Protein AF-A0A954N5T3-F1 (afdb_monomer)

Solvent-accessible surface area (backbone atoms only — not comparable to full-atom values): 9156 Å² total; per-residue (Å²): 141,85,79,94,83,76,86,72,74,76,72,74,76,77,76,84,88,79,94,68,93,75,95,74,77,91,71,82,72,79,77,72,81,68,81,80,66,80,82,76,72,72,77,51,96,82,58,91,61,97,65,86,61,84,48,70,65,45,24,51,52,47,29,53,51,26,49,74,73,64,37,56,74,47,22,42,44,36,48,52,46,48,62,69,65,65,71,52,49,68,55,39,32,50,50,39,65,74,68,37,68,64,53,42,56,55,43,46,70,37,73,87,38,51,67,62,25,47,52,54,38,50,56,36,49,53,26,38,52,56,47,73,70,32,69,65,55,49,54,53,54,65,72,76,109

Foldseek 3Di:
DDDDDPPPVVVPVPPDDPPDDDDDDDPPPPPPPPPDDPPQQDADPDQPDPDDDDDLLSLVVSLVVCVVVVVVVRNLSSLVNNVVVVDDLVVLQVVCVVVDLVSLVVLVPDPSSPPSSVVSNVSSVVSNVVLVPDPVSVVVVVVVD

Radius of gyration: 27.1 Å; Cα contacts (8 Å, |Δi|>4): 92; chains: 1; bounding box: 79×47×69 Å

Sequence (145 aa):
MRSVNFSLKFCLVLLLLCSGLSLVRLSAQEESEETGKPAEIPPPKNSPLVTEPKSADELMDAISFTLEISRLDATKIYLQQFLALKLDEQELSRLRRKHGPSLYLRLANIKQLQPESLQLLELSNEAFAKQVGDPEQIRMRVREL

Nearest PDB structures (foldseek):
  6vti-assembly1_A  TM=7.748E-01  e=1.212E+00  Rattus norvegicus

Secondary structure (DSSP, 8-state):
-----SSSSSSSSSSSS----------------------PPPPPTT---SS---SHHHHHHHHHHHHHTT-HHHHHHHHHHHHHT---HHHHHHHHHHH-HHHHHHHHT-GGGTTHHHHHHHHHHHHHHHHHT-HHHHHHHHHT-

Structure (mmCIF, N/CA/C/O backbone):
data_AF-A0A954N5T3-F1
#
_entry.id   AF-A0A954N5T3-F1
#
loop_
_atom_site.group_PDB
_atom_site.id
_atom_site.type_symbol
_atom_site.label_atom_id
_atom_site.label_alt_id
_atom_site.label_comp_id
_atom_site.label_asym_id
_atom_site.label_entity_id
_atom_site.label_seq_id
_atom_site.pdbx_PDB_ins_code
_atom_site.Cartn_x
_atom_site.Cartn_y
_atom_site.Cartn_z
_atom_site.occupancy
_atom_site.B_iso_or_equiv
_atom_site.auth_seq_id
_atom_site.auth_comp_id
_atom_site.auth_asym_id
_atom_site.auth_atom_id
_atom_site.pdbx_PDB_model_num
ATOM 1 N N . MET A 1 1 ? 63.469 29.373 7.207 1.00 45.16 1 MET A N 1
ATOM 2 C CA . MET A 1 1 ? 62.909 29.925 8.470 1.00 45.16 1 MET A CA 1
ATOM 3 C C . MET A 1 1 ? 61.455 30.288 8.171 1.00 45.16 1 MET A C 1
ATOM 5 O O . MET A 1 1 ? 61.267 31.056 7.250 1.00 45.16 1 MET A O 1
ATOM 9 N N . ARG A 1 2 ? 60.378 29.742 8.746 1.00 46.03 2 ARG A N 1
ATOM 10 C CA . ARG A 1 2 ? 60.101 29.123 10.049 1.00 46.03 2 ARG A CA 1
ATOM 11 C C . ARG A 1 2 ? 59.236 27.867 9.867 1.00 46.03 2 ARG A C 1
ATOM 13 O O . ARG A 1 2 ? 58.277 27.867 9.106 1.00 46.03 2 ARG A O 1
ATOM 20 N N . SER A 1 3 ? 59.623 26.833 10.601 1.00 46.47 3 SER A N 1
ATOM 21 C CA . SER A 1 3 ? 58.988 25.525 10.709 1.00 46.47 3 SER A CA 1
ATOM 22 C C . SER A 1 3 ? 57.822 25.565 11.708 1.00 46.47 3 SER A C 1
ATOM 24 O O . SER A 1 3 ? 57.939 26.177 12.773 1.00 46.47 3 SER A O 1
ATOM 26 N N . VAL A 1 4 ? 56.706 24.943 11.318 1.00 53.66 4 VAL A N 1
ATOM 27 C CA . VAL A 1 4 ? 55.931 23.954 12.089 1.00 53.66 4 VAL A CA 1
ATOM 28 C C . VAL A 1 4 ? 55.936 24.164 13.614 1.00 53.66 4 VAL A C 1
ATOM 30 O O . VAL A 1 4 ? 56.714 23.557 14.336 1.00 53.66 4 VAL A O 1
ATOM 33 N N . ASN A 1 5 ? 55.054 25.031 14.120 1.00 49.91 5 ASN A N 1
ATOM 34 C CA . ASN A 1 5 ? 54.853 25.255 15.563 1.00 49.91 5 ASN A CA 1
ATOM 35 C C . ASN A 1 5 ? 53.366 25.444 15.923 1.00 49.91 5 ASN A C 1
ATOM 37 O O . ASN A 1 5 ? 53.022 26.246 16.788 1.00 49.91 5 ASN A O 1
ATOM 41 N N . PHE A 1 6 ? 52.467 24.719 15.250 1.00 48.47 6 PHE A N 1
ATOM 42 C CA . PHE A 1 6 ? 51.034 24.738 15.584 1.00 48.47 6 PHE A CA 1
ATOM 43 C C . PHE A 1 6 ? 50.485 23.373 16.037 1.00 48.47 6 PHE A C 1
ATOM 4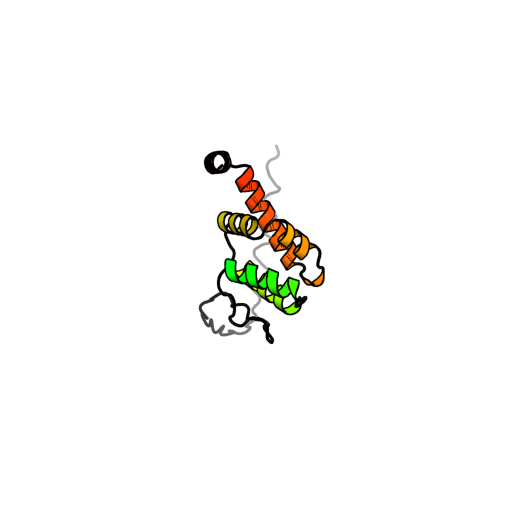5 O O . PHE A 1 6 ? 49.414 23.306 16.626 1.00 48.47 6 PHE A O 1
ATOM 52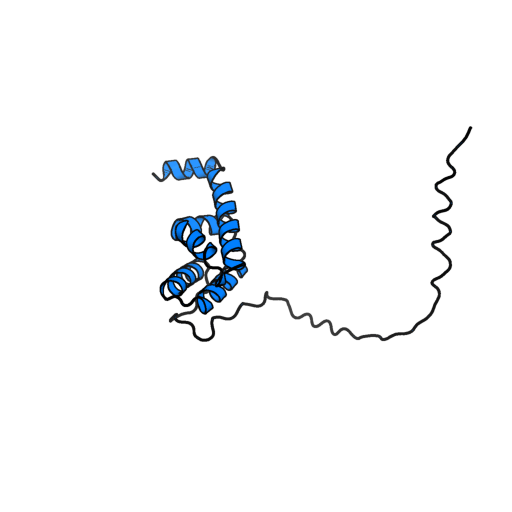 N N . SER A 1 7 ? 51.250 22.287 15.874 1.00 54.03 7 SER A N 1
ATOM 53 C CA . SER A 1 7 ? 50.765 20.916 16.109 1.00 54.03 7 SER A CA 1
ATOM 54 C C . SER A 1 7 ? 51.132 20.308 17.475 1.00 54.03 7 SER A C 1
ATOM 56 O O . SER A 1 7 ? 50.952 19.110 17.665 1.00 54.03 7 SER A O 1
ATOM 58 N N . LEU A 1 8 ? 51.653 21.097 18.428 1.00 47.28 8 LEU A N 1
ATOM 59 C CA . LEU A 1 8 ? 52.201 20.573 19.696 1.00 47.28 8 LEU A CA 1
ATOM 60 C C . LEU A 1 8 ? 51.488 21.075 20.967 1.00 47.28 8 LEU A C 1
ATOM 62 O O . LEU A 1 8 ? 51.762 20.588 22.057 1.00 47.28 8 LEU A O 1
ATOM 66 N N . LYS A 1 9 ? 50.539 22.014 20.851 1.00 48.78 9 LYS A N 1
ATOM 67 C CA . LYS A 1 9 ? 49.793 22.544 22.013 1.00 48.78 9 LYS A CA 1
ATOM 68 C C . LYS A 1 9 ? 48.451 21.858 22.272 1.00 48.78 9 LYS A C 1
ATOM 70 O O . LYS A 1 9 ? 47.905 22.015 23.355 1.00 48.78 9 LYS A O 1
ATOM 75 N N . PHE A 1 10 ? 47.952 21.057 21.332 1.00 41.84 10 PHE A N 1
ATOM 76 C CA . PHE A 1 10 ? 46.694 20.322 21.511 1.00 41.84 10 PHE A CA 1
ATOM 77 C C . PHE A 1 10 ? 46.865 18.966 22.213 1.00 41.84 10 PHE A C 1
ATOM 79 O O . PHE A 1 10 ? 45.892 18.397 22.691 1.00 41.84 10 PHE A O 1
ATOM 86 N N . CYS A 1 11 ? 48.102 18.473 22.338 1.00 43.22 11 CYS A N 1
ATOM 87 C CA . CYS A 1 11 ? 48.385 17.171 22.948 1.00 43.22 11 CYS A CA 1
ATOM 88 C C . CYS A 1 11 ? 48.542 17.227 24.485 1.00 43.22 11 CYS A C 1
ATOM 90 O O . CYS A 1 11 ? 48.517 16.195 25.143 1.00 43.22 11 CYS A O 1
ATOM 92 N N . LEU A 1 12 ? 48.668 18.417 25.089 1.00 43.22 12 LEU A N 1
ATOM 93 C CA . LEU A 1 12 ? 48.977 18.558 26.524 1.00 43.22 12 LEU A CA 1
ATOM 94 C C . LEU A 1 12 ? 47.750 18.821 27.423 1.00 43.22 12 LEU A C 1
ATOM 96 O O . LEU A 1 12 ? 47.872 18.839 28.642 1.00 43.22 12 LEU A O 1
ATOM 100 N N . VAL A 1 13 ? 46.557 18.990 26.846 1.00 44.59 13 VAL A N 1
ATOM 101 C CA . VAL A 1 13 ? 45.301 19.203 27.602 1.00 44.59 13 VAL A CA 1
ATOM 102 C C . VAL A 1 13 ? 44.541 17.882 27.838 1.00 44.59 13 VAL A C 1
ATOM 104 O O . VAL A 1 13 ? 43.573 17.842 28.589 1.00 44.59 13 VAL A O 1
ATOM 107 N N . LEU A 1 14 ? 45.018 16.768 27.271 1.00 46.34 14 LEU A N 1
ATOM 108 C CA . LEU A 1 14 ? 44.323 15.474 27.274 1.00 46.34 14 LEU A CA 1
ATOM 109 C C . LEU A 1 14 ? 44.704 14.526 28.434 1.00 46.34 14 LEU A C 1
ATOM 111 O O . LEU A 1 14 ? 44.281 13.377 28.424 1.00 46.34 14 LEU A O 1
ATOM 115 N N . LEU A 1 15 ? 45.511 14.944 29.419 1.00 50.16 15 LEU A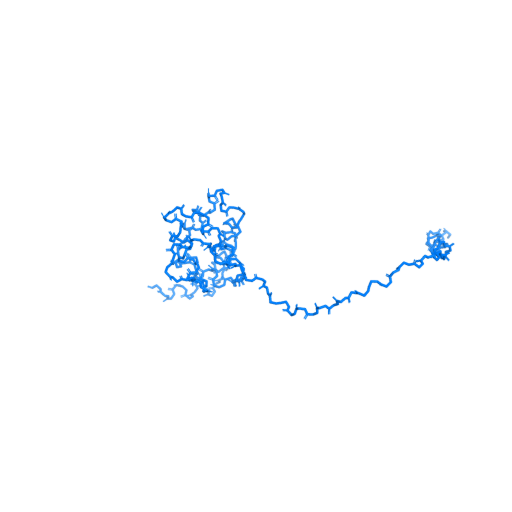 N 1
ATOM 116 C CA . LEU A 1 15 ? 46.160 13.970 30.320 1.00 50.16 15 LEU A CA 1
ATOM 117 C C . LEU A 1 15 ? 46.085 14.229 31.831 1.00 50.16 15 LEU A C 1
ATOM 119 O O . LEU A 1 15 ? 46.767 13.526 32.569 1.00 50.16 15 LEU A O 1
ATOM 123 N N . LEU A 1 16 ? 45.283 15.179 32.339 1.00 51.81 16 LEU A N 1
ATOM 124 C CA . LEU A 1 16 ? 45.420 15.530 33.766 1.00 51.81 16 LEU A CA 1
ATOM 125 C C . LEU A 1 16 ? 44.182 16.026 34.534 1.00 51.81 16 LEU A C 1
ATOM 127 O O . LEU A 1 16 ? 44.358 16.777 35.486 1.00 51.81 16 LEU A O 1
ATOM 131 N N . LEU A 1 17 ? 42.945 15.616 34.202 1.00 49.62 17 LEU A N 1
ATOM 132 C CA . LEU A 1 17 ? 41.768 16.101 34.963 1.00 49.62 17 LEU A CA 1
ATOM 133 C C . LEU A 1 17 ? 40.572 15.149 35.177 1.00 49.62 17 LEU A C 1
ATOM 135 O O . LEU A 1 17 ? 39.529 15.608 35.632 1.00 49.62 17 LEU A O 1
ATOM 139 N N . CYS A 1 18 ? 40.679 13.836 34.945 1.00 39.41 18 CYS A N 1
ATOM 140 C CA . CYS A 1 18 ? 39.558 12.914 35.232 1.00 39.41 18 CYS A CA 1
ATOM 141 C C . CYS A 1 18 ? 39.940 11.671 36.050 1.00 39.41 18 CYS A C 1
ATOM 143 O O . CYS A 1 18 ? 39.309 10.625 35.941 1.00 39.41 18 CYS A O 1
ATOM 145 N N . SER A 1 19 ? 40.937 11.788 36.927 1.00 50.97 19 SER A N 1
ATOM 146 C CA . SER A 1 19 ? 41.060 10.930 38.109 1.00 50.97 19 SER A CA 1
ATOM 147 C C . SER A 1 19 ? 40.113 11.457 39.194 1.00 50.97 19 SER A C 1
ATOM 149 O O . SER A 1 19 ? 40.497 12.238 40.059 1.00 50.97 19 SER A O 1
ATOM 151 N N . GLY A 1 20 ? 38.846 11.049 39.119 1.00 45.06 20 GLY A N 1
ATOM 152 C CA . GLY A 1 20 ? 37.811 11.378 40.097 1.00 45.06 20 GLY A CA 1
ATOM 153 C C . GLY A 1 20 ? 36.857 10.205 40.285 1.00 45.06 20 GLY A C 1
ATOM 154 O O . GLY A 1 20 ? 35.918 10.033 39.518 1.00 45.06 20 GLY A O 1
ATOM 155 N N . LEU A 1 21 ? 37.139 9.388 41.299 1.00 52.34 21 LEU A N 1
ATOM 156 C CA . LEU A 1 21 ? 36.307 8.302 41.818 1.00 52.34 21 LEU A CA 1
ATOM 157 C C . LEU A 1 21 ? 34.822 8.695 41.920 1.00 52.34 21 LEU A C 1
ATOM 159 O O . LEU A 1 21 ? 34.472 9.635 42.632 1.00 52.34 21 LEU A O 1
ATOM 163 N N . SER A 1 22 ? 33.940 7.882 41.339 1.00 42.50 22 SER A N 1
ATOM 164 C CA . SER A 1 22 ? 32.614 7.621 41.906 1.00 42.50 22 SER A CA 1
ATOM 165 C C . SER A 1 22 ? 32.143 6.222 41.522 1.00 42.50 22 SER A C 1
ATOM 167 O O . SER A 1 22 ? 31.772 5.936 40.389 1.00 42.50 22 SER A O 1
ATOM 169 N N . LEU A 1 23 ? 32.196 5.355 42.529 1.00 49.34 23 LEU A N 1
ATOM 170 C CA . LEU A 1 23 ? 31.455 4.109 42.673 1.00 49.34 23 LEU A CA 1
ATOM 171 C C . LEU A 1 23 ? 29.965 4.360 42.402 1.00 49.34 23 LEU A C 1
ATOM 173 O O . LEU A 1 23 ? 29.287 4.931 43.253 1.00 49.34 23 LEU A O 1
ATOM 177 N N . VAL A 1 24 ? 29.433 3.899 41.269 1.00 43.19 24 VAL A N 1
ATOM 178 C CA . VAL A 1 24 ? 27.982 3.752 41.088 1.00 43.19 24 VAL A CA 1
ATOM 179 C C . VAL A 1 24 ? 27.684 2.465 40.321 1.00 43.19 24 VAL A C 1
ATOM 181 O O . VAL A 1 24 ? 27.924 2.356 39.128 1.00 43.19 24 VAL A O 1
ATOM 184 N N . ARG A 1 25 ? 27.153 1.508 41.091 1.00 42.69 25 ARG A N 1
ATOM 185 C CA . ARG A 1 25 ? 26.221 0.428 40.731 1.00 42.69 25 ARG A CA 1
ATOM 186 C C . ARG A 1 25 ? 26.566 -0.406 39.491 1.00 42.69 25 ARG A C 1
ATOM 188 O O . ARG A 1 25 ? 26.214 -0.086 38.363 1.00 42.69 25 ARG A O 1
ATOM 195 N N . LEU A 1 26 ? 27.094 -1.589 39.800 1.00 43.50 26 LEU A N 1
ATOM 196 C CA . LEU A 1 26 ? 26.811 -2.843 39.110 1.00 43.50 26 LEU A CA 1
ATOM 197 C C . LEU A 1 26 ? 25.285 -3.003 38.961 1.00 43.50 26 LEU A C 1
ATOM 199 O O . LEU A 1 26 ? 24.613 -3.544 39.838 1.00 43.50 26 LEU A O 1
ATOM 203 N N . SER A 1 27 ? 24.726 -2.473 37.878 1.00 43.84 27 SER A N 1
ATOM 204 C CA . SER A 1 27 ? 23.467 -2.966 37.339 1.00 43.84 27 SER A CA 1
ATOM 205 C C . SER A 1 27 ? 23.823 -4.274 36.656 1.00 43.84 27 SER A C 1
ATOM 207 O O . SER A 1 27 ? 24.426 -4.272 35.585 1.00 43.84 27 SER A O 1
ATOM 209 N N . ALA A 1 28 ? 23.521 -5.384 37.324 1.00 41.50 28 ALA A N 1
ATOM 210 C CA . ALA A 1 28 ? 23.351 -6.660 36.663 1.00 41.50 28 ALA A CA 1
ATOM 211 C C . ALA A 1 28 ? 22.303 -6.444 35.566 1.00 41.50 28 ALA A C 1
ATOM 213 O O . ALA A 1 28 ? 21.104 -6.391 35.831 1.00 41.50 28 ALA A O 1
ATOM 214 N N . GLN A 1 29 ? 22.779 -6.194 34.351 1.00 39.50 29 GLN A N 1
ATOM 215 C CA . GLN A 1 29 ? 21.974 -6.329 33.162 1.00 39.50 29 GLN A CA 1
ATOM 216 C C . GLN A 1 29 ? 21.831 -7.834 32.998 1.00 39.50 29 GLN A C 1
ATOM 218 O O . GLN A 1 29 ? 22.761 -8.511 32.566 1.00 39.50 29 GLN A O 1
ATOM 223 N N . GLU A 1 30 ? 20.701 -8.362 33.465 1.00 44.78 30 GLU A N 1
ATOM 224 C CA . GLU A 1 30 ? 20.171 -9.603 32.923 1.00 44.78 30 GLU A CA 1
ATOM 225 C C . GLU A 1 30 ? 19.998 -9.358 31.426 1.00 44.78 30 GLU A C 1
ATOM 227 O O . GLU A 1 30 ? 18.994 -8.832 30.951 1.00 44.78 30 GLU A O 1
ATOM 232 N N . GLU A 1 31 ? 21.054 -9.673 30.688 1.00 40.91 31 GLU A N 1
ATOM 233 C CA . GLU A 1 31 ? 21.011 -9.971 29.273 1.00 40.91 31 GLU A CA 1
ATOM 234 C C . GLU A 1 31 ? 20.188 -11.258 29.150 1.00 40.91 31 GLU A C 1
ATOM 236 O O . GLU A 1 31 ? 20.704 -12.367 29.060 1.00 40.91 31 GLU A O 1
ATOM 241 N N . SER A 1 32 ? 18.863 -11.108 29.250 1.00 39.81 32 SER A N 1
ATOM 242 C CA . SER A 1 32 ? 17.959 -12.039 28.596 1.00 39.81 32 SER A CA 1
ATOM 243 C C . SER A 1 32 ? 18.218 -11.879 27.108 1.00 39.81 32 SER A C 1
ATOM 245 O O . SER A 1 32 ? 17.707 -10.960 26.467 1.00 39.81 32 SER A O 1
ATOM 247 N N . GLU A 1 33 ? 19.047 -12.772 26.576 1.00 45.78 33 GLU A N 1
ATOM 248 C CA . GLU A 1 33 ? 19.018 -13.174 25.178 1.00 45.78 33 GLU A CA 1
ATOM 249 C C . GLU A 1 33 ? 17.621 -13.737 24.870 1.00 45.78 33 GLU A C 1
ATOM 251 O O . GLU A 1 33 ? 17.402 -14.943 24.769 1.00 45.78 33 GLU A O 1
ATOM 256 N N . GLU A 1 34 ? 16.633 -12.856 24.738 1.00 44.38 34 GLU A N 1
ATOM 257 C CA . GLU A 1 34 ? 15.386 -13.197 24.079 1.00 44.38 34 GLU A CA 1
ATOM 258 C C . GLU A 1 34 ? 15.683 -13.112 22.582 1.00 44.38 34 GLU A C 1
ATOM 260 O O . GLU A 1 34 ? 15.706 -12.039 21.981 1.00 44.38 34 GLU A O 1
ATOM 265 N N . THR A 1 35 ? 16.042 -14.260 22.005 1.00 40.75 35 THR A N 1
ATOM 266 C CA . THR A 1 35 ? 16.248 -14.468 20.569 1.00 40.75 35 THR A CA 1
ATOM 267 C C . THR A 1 35 ? 15.187 -13.715 19.768 1.00 40.75 35 THR A C 1
ATOM 269 O O . THR A 1 35 ? 14.031 -14.136 19.682 1.00 40.75 35 THR A O 1
ATOM 272 N N . GLY A 1 36 ? 15.596 -12.574 19.212 1.00 47.59 36 GLY A N 1
ATOM 273 C CA . GLY A 1 36 ? 14.737 -11.607 18.548 1.00 47.59 36 GLY A CA 1
ATOM 274 C C . GLY A 1 36 ? 14.163 -12.153 17.249 1.00 47.59 36 GLY A C 1
ATOM 275 O O . GLY A 1 36 ? 14.729 -11.961 16.174 1.00 47.59 36 GLY A O 1
ATOM 276 N N . LYS A 1 37 ? 12.995 -12.792 17.334 1.00 43.22 37 LYS A N 1
ATOM 277 C CA . LYS A 1 37 ? 12.070 -12.857 16.203 1.00 43.22 37 LYS A CA 1
ATOM 278 C C . LYS A 1 37 ? 11.428 -11.467 16.082 1.00 43.22 37 LYS A C 1
ATOM 280 O O . LYS A 1 37 ? 10.948 -10.960 17.097 1.00 43.22 37 LYS A O 1
ATOM 285 N N . PRO A 1 38 ? 11.410 -10.823 14.898 1.00 53.56 38 PRO A N 1
ATOM 286 C CA . PRO A 1 38 ? 10.654 -9.590 14.711 1.00 53.56 38 PRO A CA 1
ATOM 287 C C . PRO A 1 38 ? 9.229 -9.778 15.236 1.00 53.56 38 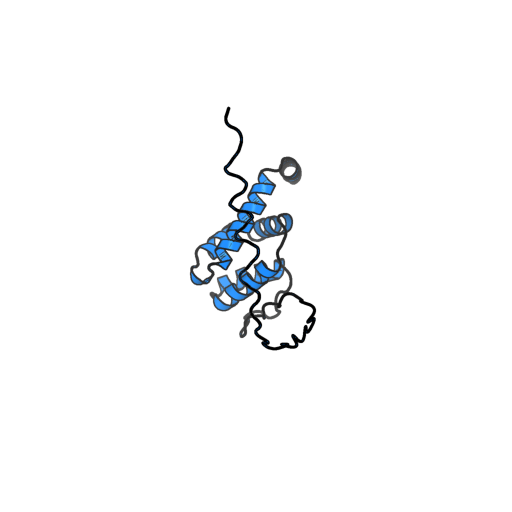PRO A C 1
ATOM 289 O O . PRO A 1 38 ? 8.584 -10.774 14.898 1.00 53.56 38 PRO A O 1
ATOM 292 N N . ALA A 1 39 ? 8.775 -8.864 16.095 1.00 60.44 39 ALA A N 1
ATOM 293 C CA . ALA A 1 39 ? 7.437 -8.925 16.663 1.00 60.44 39 ALA A CA 1
ATOM 294 C C . ALA A 1 39 ? 6.410 -8.947 15.522 1.00 60.44 39 ALA A C 1
ATOM 296 O O . ALA A 1 39 ? 6.320 -8.013 14.724 1.00 60.44 39 ALA A O 1
ATOM 297 N N . GLU A 1 40 ? 5.679 -10.053 15.423 1.00 82.06 40 GLU A N 1
ATOM 298 C CA . GLU A 1 40 ? 4.633 -10.257 14.430 1.00 82.06 40 GLU A CA 1
ATOM 299 C C . GLU A 1 40 ? 3.462 -9.325 14.760 1.00 82.06 40 GLU A C 1
ATOM 301 O O . GLU A 1 40 ? 2.962 -9.315 15.887 1.00 82.06 40 GLU A O 1
ATOM 306 N N . ILE A 1 41 ? 3.057 -8.494 13.798 1.00 90.00 41 ILE A N 1
ATOM 307 C CA . ILE A 1 41 ? 1.965 -7.537 13.997 1.00 90.00 41 ILE A CA 1
ATOM 308 C C . ILE A 1 41 ? 0.662 -8.337 14.107 1.00 90.00 41 ILE A C 1
ATOM 310 O O . ILE A 1 41 ? 0.317 -9.044 13.157 1.00 90.00 41 ILE A O 1
ATOM 314 N N . PRO A 1 42 ? -0.080 -8.249 15.225 1.00 90.69 42 PRO A N 1
ATOM 315 C CA . PRO A 1 42 ? -1.265 -9.068 15.425 1.00 90.69 42 PRO A CA 1
ATOM 316 C C . PRO A 1 42 ? -2.373 -8.706 14.423 1.00 90.69 42 PRO A C 1
ATOM 318 O O . PRO A 1 42 ? -2.444 -7.558 13.975 1.00 90.69 42 PRO A O 1
ATOM 321 N N . PRO A 1 43 ? -3.258 -9.659 14.082 1.00 91.00 43 PRO A N 1
ATOM 322 C CA . PRO A 1 43 ? -4.398 -9.395 13.212 1.00 91.00 43 PRO A CA 1
ATOM 323 C C . PRO A 1 43 ? -5.376 -8.386 13.843 1.00 91.00 43 PRO A C 1
ATOM 325 O O . PRO A 1 43 ? -5.376 -8.180 15.064 1.00 91.00 43 PRO A O 1
ATOM 328 N N . PRO A 1 44 ? -6.247 -7.753 13.036 1.00 92.25 44 PRO A N 1
ATOM 329 C CA . PRO A 1 44 ? -7.250 -6.827 13.546 1.00 92.25 44 PRO A CA 1
ATOM 330 C C . PRO A 1 44 ? -8.217 -7.519 14.519 1.00 92.25 44 PRO A C 1
ATOM 332 O O . PRO A 1 44 ? -8.782 -8.569 14.223 1.00 92.25 44 PRO A O 1
ATOM 335 N N . LYS A 1 45 ? -8.472 -6.880 15.671 1.00 86.94 45 LYS A N 1
ATOM 336 C CA . LYS A 1 45 ? -9.290 -7.422 16.779 1.00 86.94 45 LYS A CA 1
ATOM 337 C C . LYS A 1 45 ? -10.692 -7.895 16.360 1.00 86.94 45 LYS A C 1
ATOM 339 O O . LYS A 1 45 ? -11.212 -8.831 16.951 1.00 86.94 45 LYS A O 1
ATOM 344 N N . ASN A 1 46 ? -11.287 -7.247 15.357 1.00 88.69 46 ASN A N 1
ATOM 345 C CA . ASN A 1 46 ? -12.568 -7.616 14.748 1.00 88.69 46 ASN A CA 1
ATOM 346 C C . ASN A 1 46 ? -12.387 -7.738 13.231 1.00 88.69 46 ASN A C 1
ATOM 348 O O . ASN A 1 46 ? -12.890 -6.904 12.459 1.00 88.69 46 ASN A O 1
ATOM 352 N N . SER A 1 47 ? -11.587 -8.724 12.833 1.00 90.38 47 SER A N 1
ATOM 353 C CA . SER A 1 47 ? -11.329 -9.035 11.434 1.00 90.38 47 SER A CA 1
ATOM 354 C C . SER A 1 47 ? -12.627 -9.375 10.694 1.00 90.38 47 SER A C 1
ATOM 356 O O . SER A 1 47 ? -13.434 -10.157 11.200 1.00 90.38 47 SER A O 1
ATOM 358 N N . PRO A 1 48 ? -12.864 -8.788 9.509 1.00 90.31 48 PRO A N 1
ATOM 359 C CA . PRO A 1 48 ? -13.973 -9.174 8.647 1.00 90.31 48 PRO A CA 1
ATOM 360 C C . PRO A 1 48 ? -13.666 -10.433 7.815 1.00 90.31 48 PRO A C 1
ATOM 362 O O . PRO A 1 48 ? -14.516 -10.852 7.031 1.00 90.31 48 PRO A O 1
ATOM 365 N N . LEU A 1 49 ? -12.461 -11.003 7.925 1.00 93.75 49 LEU A N 1
ATOM 366 C CA . LEU A 1 49 ? -12.030 -12.161 7.147 1.00 93.75 49 LEU A CA 1
ATOM 367 C C . LEU A 1 49 ? -12.357 -13.470 7.868 1.00 93.75 49 LEU A C 1
ATOM 369 O O . LEU A 1 49 ? -12.290 -13.568 9.089 1.00 93.75 49 LEU A O 1
ATOM 373 N N . VAL A 1 50 ? -12.675 -14.506 7.088 1.00 92.31 50 VAL A N 1
ATOM 374 C CA . VAL A 1 50 ? -12.898 -15.869 7.607 1.00 92.31 50 VAL A CA 1
ATOM 375 C C . VAL A 1 50 ? -11.578 -16.527 8.016 1.00 92.31 50 VAL A C 1
ATOM 377 O O . VAL A 1 50 ? -11.534 -17.357 8.921 1.00 92.31 50 VAL A O 1
ATOM 380 N N . THR A 1 51 ? -10.489 -16.186 7.332 1.00 93.25 51 THR A N 1
ATOM 381 C CA . THR A 1 51 ? -9.146 -16.701 7.597 1.00 93.25 51 THR A CA 1
ATOM 382 C C . THR A 1 51 ? -8.158 -15.556 7.495 1.00 93.25 51 THR A C 1
ATOM 384 O O . THR A 1 51 ? -8.217 -14.771 6.550 1.00 93.25 51 THR A O 1
ATOM 387 N N . GLU A 1 52 ? -7.265 -15.463 8.478 1.00 94.81 52 GLU A N 1
ATOM 388 C CA . GLU A 1 52 ? -6.262 -14.406 8.500 1.00 94.81 52 GLU A CA 1
ATOM 389 C C . GLU A 1 52 ? -5.183 -14.642 7.435 1.00 94.81 52 GLU A C 1
ATOM 391 O O . GLU A 1 52 ? -4.664 -15.762 7.333 1.00 94.81 52 GLU A O 1
ATOM 396 N N . PRO A 1 53 ? -4.828 -13.598 6.668 1.00 95.81 53 PRO A N 1
ATOM 397 C CA . PRO A 1 53 ? -3.814 -13.671 5.632 1.00 95.81 53 PRO A CA 1
ATOM 398 C C . PRO A 1 53 ? -2.421 -13.818 6.249 1.00 95.81 53 PRO A C 1
ATOM 400 O O . PRO A 1 53 ? -2.115 -13.216 7.279 1.00 95.81 53 PRO A O 1
ATOM 403 N N . LYS A 1 54 ? -1.557 -14.609 5.610 1.00 92.38 54 LYS A N 1
ATOM 404 C CA . LYS A 1 54 ? -0.173 -14.837 6.066 1.00 92.38 54 LYS A CA 1
ATOM 405 C C . LYS A 1 54 ? 0.858 -14.577 4.980 1.00 92.38 54 LYS A C 1
ATOM 407 O O . LYS A 1 54 ? 2.008 -14.273 5.285 1.00 92.38 54 LYS A O 1
ATOM 412 N N . SER A 1 55 ? 0.462 -14.718 3.719 1.00 96.06 55 SER A N 1
ATOM 413 C CA . SER A 1 55 ? 1.325 -14.441 2.573 1.00 96.06 55 SER A CA 1
ATOM 414 C C . SER A 1 55 ? 1.148 -13.017 2.049 1.00 96.06 55 SER A C 1
ATOM 416 O O . SER A 1 55 ? 0.139 -12.358 2.296 1.00 96.06 55 SER A O 1
ATOM 418 N N . ALA A 1 56 ? 2.123 -12.550 1.268 1.00 97.06 56 ALA A N 1
ATOM 419 C CA . ALA A 1 56 ? 2.057 -11.250 0.611 1.00 97.06 56 ALA A CA 1
ATOM 420 C C . ALA A 1 56 ? 0.831 -11.106 -0.311 1.00 97.06 56 ALA A C 1
ATOM 422 O O . ALA A 1 56 ? 0.199 -10.051 -0.328 1.00 97.06 56 ALA A O 1
ATOM 423 N N . ASP A 1 57 ? 0.480 -12.161 -1.058 1.00 97.00 57 ASP A N 1
ATOM 424 C CA . ASP A 1 57 ? -0.707 -12.174 -1.918 1.00 97.00 57 ASP A CA 1
ATOM 425 C C . ASP A 1 57 ? -1.993 -12.050 -1.097 1.00 97.00 57 ASP A C 1
ATOM 427 O O . ASP A 1 57 ? -2.800 -11.165 -1.369 1.00 97.00 57 ASP A O 1
ATOM 431 N N . GLU A 1 58 ? -2.150 -12.881 -0.064 1.00 97.69 58 GLU A N 1
ATOM 432 C CA . GLU A 1 58 ? -3.338 -12.854 0.797 1.00 97.69 58 GLU A CA 1
ATOM 433 C C . GLU A 1 58 ? -3.475 -11.517 1.534 1.00 97.69 58 GLU A C 1
ATOM 435 O O . GLU A 1 58 ? -4.585 -11.022 1.711 1.00 97.69 58 GLU A O 1
ATOM 440 N N . LEU A 1 59 ? -2.361 -10.905 1.946 1.00 98.25 59 LEU A N 1
ATOM 441 C CA . LEU A 1 59 ? -2.369 -9.591 2.586 1.00 98.25 59 LEU A CA 1
ATOM 442 C C . LEU A 1 59 ? -2.814 -8.494 1.617 1.00 98.25 59 LEU A C 1
ATOM 444 O O . LEU A 1 59 ? -3.613 -7.641 1.995 1.00 98.25 59 LEU A O 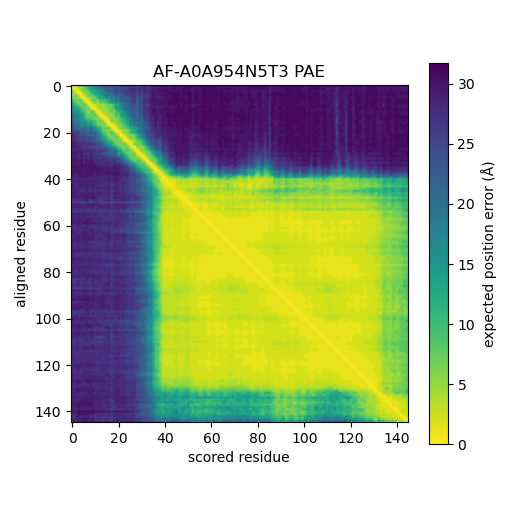1
ATOM 448 N N . MET A 1 60 ? -2.357 -8.516 0.364 1.00 98.19 60 MET A N 1
ATOM 449 C CA . MET A 1 60 ? -2.826 -7.561 -0.646 1.00 98.19 60 MET A CA 1
ATOM 450 C C . MET A 1 60 ? -4.302 -7.770 -1.000 1.00 98.19 60 MET A C 1
ATOM 452 O O . MET A 1 60 ? -5.034 -6.789 -1.159 1.00 98.19 60 MET A O 1
ATOM 456 N N . ASP A 1 61 ? -4.756 -9.025 -1.071 1.00 97.94 61 ASP A N 1
ATOM 457 C CA . ASP A 1 61 ? -6.171 -9.366 -1.250 1.00 97.94 61 ASP A CA 1
ATOM 458 C C . ASP A 1 61 ? -7.008 -8.843 -0.061 1.00 97.94 61 ASP A C 1
ATOM 460 O O . ASP A 1 61 ? -8.028 -8.177 -0.256 1.00 97.94 61 ASP A O 1
ATOM 464 N N . ALA A 1 62 ? -6.530 -9.032 1.173 1.00 98.12 62 ALA A N 1
ATOM 465 C CA . ALA A 1 62 ? -7.150 -8.514 2.392 1.00 98.12 62 ALA A CA 1
ATOM 466 C C . ALA A 1 62 ? -7.195 -6.977 2.438 1.00 98.12 62 ALA A C 1
ATOM 468 O O . ALA A 1 62 ? -8.218 -6.398 2.812 1.00 98.12 62 ALA A O 1
ATOM 469 N N . ILE A 1 63 ? -6.117 -6.295 2.038 1.00 98.31 63 ILE A N 1
ATOM 470 C CA . ILE A 1 63 ? -6.058 -4.829 1.936 1.00 98.31 63 ILE A CA 1
ATOM 471 C C . ILE A 1 63 ? -7.112 -4.329 0.946 1.00 98.31 63 ILE A C 1
ATOM 473 O O . ILE A 1 63 ? -7.865 -3.414 1.278 1.00 98.31 63 ILE A O 1
ATOM 477 N N . SER A 1 64 ? -7.203 -4.939 -0.242 1.00 98.06 64 SER A N 1
ATOM 478 C CA . SER A 1 64 ? -8.212 -4.567 -1.243 1.00 98.06 64 SER A CA 1
ATOM 479 C C . SER A 1 64 ? -9.626 -4.780 -0.706 1.00 98.06 64 SER A C 1
ATOM 481 O O . SER A 1 64 ? -10.440 -3.861 -0.743 1.00 98.06 64 SER A O 1
ATOM 483 N N . PHE A 1 65 ? -9.903 -5.953 -0.133 1.00 98.12 65 PHE A N 1
ATOM 484 C CA . PHE A 1 65 ? -11.223 -6.285 0.396 1.00 98.12 65 PHE A CA 1
ATOM 485 C C . PHE A 1 65 ? -11.649 -5.357 1.537 1.00 98.12 65 PHE A C 1
ATOM 487 O O . PHE A 1 65 ? -12.744 -4.797 1.524 1.00 98.12 65 PHE A O 1
ATOM 494 N N . THR A 1 66 ? -10.780 -5.156 2.530 1.00 97.88 66 THR A N 1
ATOM 495 C CA . THR A 1 66 ? -11.088 -4.291 3.680 1.00 97.88 66 THR A CA 1
ATOM 496 C C . THR A 1 66 ? -11.274 -2.835 3.271 1.00 97.88 66 THR A C 1
ATOM 498 O O . THR A 1 66 ? -12.129 -2.153 3.840 1.00 97.88 66 THR A O 1
ATOM 501 N N . LEU A 1 67 ? -10.541 -2.377 2.253 1.00 97.88 67 LEU A N 1
ATOM 502 C CA . LEU A 1 67 ? -10.744 -1.065 1.656 1.00 97.88 67 LEU A CA 1
ATOM 503 C C . LEU A 1 67 ? -12.127 -0.958 0.996 1.00 97.88 67 LEU A C 1
ATOM 505 O O . LEU A 1 67 ? -12.823 0.034 1.206 1.00 97.88 67 LEU A O 1
ATOM 509 N N . GLU A 1 68 ? -12.544 -1.971 0.234 1.00 97.56 68 GLU A N 1
ATOM 510 C CA . GLU A 1 68 ? -13.843 -2.001 -0.453 1.00 97.56 68 GLU A CA 1
ATOM 511 C C . GLU A 1 68 ? -15.023 -1.926 0.521 1.00 97.56 68 GLU A C 1
ATOM 513 O O . GLU A 1 68 ? -15.974 -1.181 0.284 1.00 97.56 68 GLU A O 1
ATOM 518 N N . ILE A 1 69 ? -14.936 -2.611 1.664 1.00 97.69 69 ILE A N 1
ATOM 519 C CA . ILE A 1 69 ? -15.958 -2.542 2.723 1.00 97.69 69 ILE A CA 1
ATOM 520 C C . ILE A 1 69 ? -15.738 -1.382 3.710 1.00 97.69 69 ILE A C 1
ATOM 522 O O . ILE A 1 69 ? -16.376 -1.330 4.761 1.00 97.69 69 ILE A O 1
ATOM 526 N N . SER A 1 70 ? -14.831 -0.448 3.398 1.00 96.94 70 SER A N 1
ATOM 527 C CA . SER A 1 70 ? -14.516 0.739 4.211 1.00 96.94 70 SER A CA 1
ATOM 528 C C . SER A 1 70 ? -14.049 0.444 5.647 1.00 96.94 70 SER A C 1
ATOM 530 O O . SER A 1 70 ? -14.159 1.291 6.536 1.00 96.94 70 SER A O 1
ATOM 532 N N . ARG A 1 71 ? -13.471 -0.736 5.891 1.00 97.44 71 ARG A N 1
ATOM 533 C CA . ARG A 1 71 ? -12.850 -1.127 7.168 1.00 97.44 71 ARG A CA 1
ATOM 534 C C . ARG A 1 71 ? -11.396 -0.664 7.231 1.00 97.44 71 ARG A C 1
ATOM 536 O O . ARG A 1 71 ? -10.470 -1.470 7.284 1.00 97.44 71 ARG A O 1
ATOM 543 N N . LEU A 1 72 ? -11.209 0.657 7.236 1.00 97.25 72 LEU A N 1
ATOM 544 C CA . LEU A 1 72 ? -9.886 1.296 7.193 1.00 97.25 72 LEU A CA 1
ATOM 545 C C . LEU A 1 72 ? -8.994 0.941 8.393 1.00 97.25 72 LEU A C 1
ATOM 547 O O . LEU A 1 72 ? -7.771 0.956 8.273 1.00 97.25 72 LEU A O 1
ATOM 551 N N . ASP A 1 73 ? -9.597 0.601 9.534 1.00 96.31 73 ASP A N 1
ATOM 552 C CA . ASP A 1 73 ? -8.904 0.085 10.714 1.00 96.31 73 ASP A CA 1
ATOM 553 C C . ASP A 1 73 ? -8.193 -1.242 10.414 1.00 96.31 73 ASP A C 1
ATOM 555 O O . ASP A 1 73 ? -7.003 -1.389 10.692 1.00 96.31 73 ASP A O 1
ATOM 559 N N . ALA A 1 74 ? -8.901 -2.181 9.781 1.00 97.19 74 ALA A N 1
ATOM 560 C CA . ALA A 1 74 ? -8.344 -3.461 9.363 1.00 97.19 74 ALA A CA 1
ATOM 561 C C . ALA A 1 74 ? -7.367 -3.290 8.192 1.00 97.19 74 ALA A C 1
ATOM 563 O O . ALA A 1 74 ? -6.279 -3.861 8.221 1.00 97.19 74 ALA A O 1
ATOM 564 N N . THR A 1 75 ? -7.702 -2.444 7.207 1.00 98.31 75 THR A N 1
ATOM 565 C CA . THR A 1 75 ? -6.812 -2.133 6.077 1.00 98.31 75 THR A CA 1
ATOM 566 C C . THR A 1 75 ? -5.454 -1.638 6.558 1.00 98.31 75 THR A C 1
ATOM 568 O O . THR A 1 75 ? -4.429 -2.084 6.050 1.00 98.31 75 THR A O 1
ATOM 571 N N . LYS A 1 76 ? -5.426 -0.748 7.559 1.00 97.94 76 LYS A N 1
ATOM 572 C CA . LYS A 1 76 ? -4.174 -0.230 8.115 1.00 97.94 76 LYS A CA 1
ATOM 573 C C . LYS A 1 76 ? -3.323 -1.332 8.748 1.00 97.94 76 LYS A C 1
ATOM 575 O O . LYS A 1 76 ? -2.122 -1.372 8.506 1.00 97.94 76 LYS A O 1
ATOM 580 N N . ILE A 1 77 ? -3.934 -2.238 9.511 1.00 97.56 77 ILE A N 1
ATOM 581 C CA . ILE A 1 77 ? -3.215 -3.342 10.164 1.00 97.56 77 ILE A CA 1
ATOM 582 C C . ILE A 1 77 ? -2.644 -4.311 9.122 1.00 97.56 77 ILE A C 1
ATOM 584 O O . ILE A 1 77 ? -1.461 -4.643 9.185 1.00 97.56 77 ILE A O 1
ATOM 588 N N . TYR A 1 78 ? -3.431 -4.701 8.116 1.00 98.06 78 TYR A N 1
ATOM 589 C CA . TYR A 1 78 ? -2.936 -5.570 7.044 1.00 98.06 78 TYR A CA 1
ATOM 590 C C . TYR A 1 78 ? -1.843 -4.906 6.204 1.00 98.06 78 TYR A C 1
ATOM 592 O O . TYR A 1 78 ? -0.891 -5.563 5.794 1.00 98.06 78 TYR A O 1
ATOM 600 N N . LEU A 1 79 ? -1.920 -3.592 5.999 1.00 98.06 79 LEU A N 1
ATOM 601 C CA . LEU A 1 79 ? -0.870 -2.832 5.327 1.00 98.06 79 LEU A CA 1
ATOM 602 C C . LEU A 1 79 ? 0.440 -2.822 6.126 1.00 98.06 79 LEU A C 1
ATOM 604 O O . LEU A 1 79 ? 1.514 -2.996 5.553 1.00 98.06 79 LEU A O 1
ATOM 608 N N . GLN A 1 80 ? 0.362 -2.671 7.447 1.00 97.81 80 GLN A N 1
ATOM 609 C CA . GLN A 1 80 ? 1.529 -2.761 8.323 1.00 97.81 80 GLN A CA 1
ATOM 610 C C . GLN A 1 80 ? 2.139 -4.171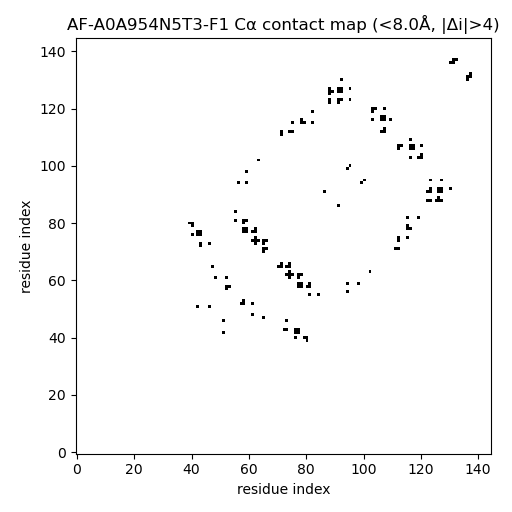 8.305 1.00 97.81 80 GLN A C 1
ATOM 612 O O . GLN A 1 80 ? 3.355 -4.305 8.180 1.00 97.81 80 GLN A O 1
ATOM 617 N N . GLN A 1 81 ? 1.307 -5.216 8.365 1.00 97.12 81 GLN A N 1
ATOM 618 C CA . GLN A 1 81 ? 1.749 -6.609 8.224 1.00 97.12 81 GLN A CA 1
ATOM 619 C C . GLN A 1 81 ? 2.434 -6.855 6.875 1.00 97.12 81 GLN A C 1
ATOM 621 O O . GLN A 1 81 ? 3.501 -7.460 6.833 1.00 97.12 81 GLN A O 1
ATOM 626 N N . PHE A 1 82 ? 1.869 -6.331 5.785 1.00 97.81 82 PHE A N 1
ATOM 627 C CA . PHE A 1 82 ? 2.458 -6.432 4.453 1.00 97.81 82 PHE A CA 1
ATOM 628 C C . PHE A 1 82 ? 3.848 -5.790 4.390 1.00 97.81 82 PHE A C 1
ATOM 630 O O . PHE A 1 82 ? 4.799 -6.409 3.918 1.00 97.81 82 PHE A O 1
ATOM 637 N N . LEU A 1 83 ? 3.995 -4.567 4.907 1.00 97.31 83 LEU A N 1
ATOM 638 C CA . LEU A 1 83 ? 5.285 -3.869 4.929 1.00 97.31 83 LEU A CA 1
ATOM 639 C C . LEU A 1 83 ? 6.317 -4.569 5.827 1.00 97.31 83 LEU A C 1
ATOM 641 O O . LEU A 1 83 ? 7.515 -4.515 5.544 1.00 97.31 83 LEU A O 1
ATOM 645 N N . ALA A 1 84 ? 5.871 -5.268 6.873 1.00 96.56 84 ALA A N 1
ATOM 646 C CA . ALA A 1 84 ? 6.745 -6.051 7.741 1.00 96.56 84 ALA A CA 1
ATOM 647 C C . ALA A 1 84 ? 7.372 -7.268 7.034 1.00 96.56 84 ALA A C 1
ATOM 649 O O . ALA A 1 84 ? 8.430 -7.724 7.471 1.00 96.56 84 ALA A O 1
ATOM 650 N N . LEU A 1 85 ? 6.788 -7.751 5.926 1.00 95.38 85 LEU A N 1
ATOM 651 C CA . LEU A 1 85 ? 7.356 -8.851 5.137 1.00 95.38 85 LEU A CA 1
ATOM 652 C C . LEU A 1 85 ? 8.653 -8.474 4.407 1.00 95.38 85 LEU A C 1
ATOM 654 O O . LEU A 1 85 ? 9.397 -9.373 4.028 1.00 95.38 85 LEU A O 1
ATOM 658 N N . LYS A 1 86 ? 8.941 -7.173 4.225 1.00 94.88 86 LYS A N 1
ATOM 659 C CA . LYS A 1 86 ? 10.149 -6.665 3.540 1.00 94.88 86 LYS A CA 1
ATOM 660 C C . LYS A 1 86 ? 10.422 -7.377 2.208 1.00 94.88 86 LYS A C 1
ATOM 662 O O . LYS A 1 86 ? 11.507 -7.910 1.989 1.00 94.88 86 LYS A O 1
ATOM 667 N N . LEU A 1 87 ? 9.412 -7.380 1.342 1.00 95.38 87 LEU A N 1
ATOM 668 C CA . LEU A 1 87 ? 9.483 -8.024 0.033 1.00 95.38 87 LEU A CA 1
ATOM 669 C C . LEU A 1 87 ? 10.569 -7.400 -0.842 1.00 95.38 87 LEU A C 1
ATOM 671 O O . LEU A 1 87 ? 10.842 -6.198 -0.756 1.00 95.38 87 LEU A O 1
ATOM 675 N N . ASP A 1 88 ? 11.142 -8.217 -1.716 1.00 95.06 88 ASP A N 1
ATOM 676 C CA . ASP A 1 88 ? 12.094 -7.737 -2.705 1.00 95.06 88 ASP A CA 1
ATOM 677 C C . ASP A 1 88 ? 11.404 -7.003 -3.872 1.00 95.06 88 ASP A C 1
ATOM 679 O O . ASP A 1 88 ? 10.177 -6.948 -4.016 1.00 95.06 88 ASP A O 1
ATOM 683 N N . GLU A 1 89 ? 12.219 -6.403 -4.736 1.00 92.69 89 GLU A N 1
ATOM 684 C CA . GLU A 1 89 ? 11.743 -5.625 -5.881 1.00 92.69 89 GLU A CA 1
ATOM 685 C C . GLU A 1 89 ? 10.966 -6.478 -6.897 1.00 92.69 89 GLU A C 1
ATOM 687 O O . GLU A 1 89 ? 10.010 -6.003 -7.522 1.00 92.69 89 GLU A O 1
ATOM 692 N N . GLN A 1 90 ? 11.346 -7.747 -7.062 1.00 92.12 90 GLN A N 1
ATOM 693 C CA . GLN A 1 90 ? 10.702 -8.652 -8.007 1.00 92.12 90 GLN A CA 1
ATOM 694 C C . GLN A 1 90 ? 9.285 -8.994 -7.538 1.00 92.12 90 GLN A C 1
ATOM 696 O O . GLN A 1 90 ? 8.341 -8.952 -8.339 1.00 92.12 90 GLN A O 1
ATOM 701 N N . GLU A 1 91 ? 9.118 -9.280 -6.250 1.00 95.69 91 GLU A N 1
ATOM 702 C CA . GLU A 1 91 ? 7.830 -9.539 -5.617 1.00 95.69 91 GLU A CA 1
ATOM 703 C C . GLU A 1 91 ? 6.939 -8.297 -5.607 1.00 95.69 91 GLU A C 1
ATOM 705 O O . GLU A 1 91 ? 5.779 -8.381 -6.022 1.00 95.69 91 GLU A O 1
ATOM 710 N N . LEU A 1 92 ? 7.475 -7.128 -5.235 1.00 96.38 92 LEU A N 1
ATOM 711 C CA . LEU A 1 92 ? 6.737 -5.860 -5.264 1.00 96.38 92 LEU A CA 1
ATOM 712 C C . LEU A 1 92 ? 6.210 -5.543 -6.665 1.00 96.38 92 LEU A C 1
ATOM 714 O O . LEU A 1 92 ? 5.044 -5.171 -6.835 1.00 96.38 92 LEU A O 1
ATOM 718 N N . SER A 1 93 ? 7.041 -5.731 -7.691 1.00 93.25 93 SER A N 1
ATOM 719 C CA . SER A 1 93 ? 6.629 -5.496 -9.072 1.00 93.25 93 SER A CA 1
ATOM 720 C C . SER A 1 93 ? 5.634 -6.553 -9.570 1.00 93.25 93 SER A C 1
ATOM 722 O O . SER A 1 93 ? 4.699 -6.226 -10.311 1.00 93.25 93 SER A O 1
ATOM 724 N N . ARG A 1 94 ? 5.770 -7.822 -9.150 1.00 94.38 94 ARG A N 1
ATOM 725 C CA . ARG A 1 94 ? 4.781 -8.879 -9.440 1.00 94.38 94 ARG A CA 1
ATOM 726 C C . ARG A 1 94 ? 3.416 -8.531 -8.853 1.00 94.38 94 ARG A C 1
ATOM 728 O O . ARG A 1 94 ? 2.423 -8.576 -9.580 1.00 94.38 94 ARG A O 1
ATOM 735 N N . LEU A 1 95 ? 3.367 -8.151 -7.580 1.00 97.00 95 LEU A N 1
ATOM 736 C CA . LEU A 1 95 ? 2.129 -7.777 -6.895 1.00 97.00 95 LEU A CA 1
ATOM 737 C C . LEU A 1 95 ? 1.496 -6.538 -7.527 1.00 97.00 95 LEU A C 1
ATOM 739 O O . LEU A 1 95 ? 0.294 -6.535 -7.795 1.00 97.00 95 LEU A O 1
ATOM 743 N N . ARG A 1 96 ? 2.302 -5.531 -7.888 1.00 94.62 96 ARG A N 1
ATOM 744 C CA . ARG A 1 96 ? 1.805 -4.345 -8.598 1.00 94.62 96 ARG A CA 1
ATOM 745 C C . ARG A 1 96 ? 1.108 -4.703 -9.908 1.00 94.62 96 ARG A C 1
ATOM 747 O O . ARG A 1 96 ? 0.074 -4.121 -10.225 1.00 94.62 96 ARG A O 1
ATOM 754 N N . ARG A 1 97 ? 1.650 -5.655 -10.675 1.00 92.88 97 ARG A N 1
ATOM 755 C CA . ARG A 1 97 ? 1.005 -6.134 -11.909 1.00 92.88 97 ARG A CA 1
ATOM 756 C C . ARG A 1 97 ? -0.294 -6.882 -11.627 1.00 92.88 97 ARG A C 1
ATOM 758 O O . ARG A 1 97 ? -1.264 -6.650 -12.337 1.00 92.88 97 ARG A O 1
ATOM 765 N N . LYS A 1 98 ? -0.313 -7.738 -10.600 1.00 95.69 98 LYS A N 1
ATOM 766 C CA . LYS A 1 98 ? -1.496 -8.522 -10.208 1.00 95.69 98 LYS A CA 1
ATOM 767 C C . LYS A 1 98 ? -2.661 -7.625 -9.770 1.00 95.69 98 LYS A C 1
ATOM 769 O O . LYS A 1 98 ? -3.773 -7.806 -10.245 1.00 95.69 98 LYS A O 1
ATOM 774 N N . HIS A 1 99 ? -2.405 -6.654 -8.893 1.00 96.00 99 HIS A N 1
ATOM 775 C CA . HIS A 1 99 ? -3.447 -5.797 -8.304 1.00 96.00 99 HIS A CA 1
ATOM 776 C C . HIS A 1 99 ? -3.696 -4.493 -9.077 1.00 96.00 99 HIS A C 1
ATOM 778 O O . HIS A 1 99 ? -4.667 -3.780 -8.821 1.00 96.00 99 HIS A O 1
ATOM 784 N N . GLY A 1 100 ? -2.818 -4.173 -10.027 1.00 93.81 100 GLY A N 1
ATOM 785 C CA . GLY A 1 100 ? -2.858 -2.951 -10.815 1.00 93.81 100 GLY A CA 1
ATOM 786 C C . GLY A 1 100 ? -2.358 -1.713 -10.052 1.00 93.81 100 GLY A C 1
ATOM 787 O O . GLY A 1 100 ? -2.473 -1.616 -8.828 1.00 93.81 100 GLY A O 1
ATOM 788 N N . PRO A 1 101 ? -1.837 -0.699 -10.766 1.00 93.75 101 PRO A N 1
ATOM 789 C CA . PRO A 1 101 ? -1.291 0.513 -10.147 1.00 93.75 101 PRO A CA 1
ATOM 790 C C . PRO A 1 101 ? -2.357 1.375 -9.447 1.00 93.75 101 PRO A C 1
ATOM 792 O O . PRO A 1 101 ? -2.034 2.170 -8.566 1.00 93.75 101 PRO A O 1
ATOM 795 N N . SER A 1 102 ? -3.635 1.225 -9.811 1.00 96.62 102 SER A N 1
ATOM 796 C CA . SER A 1 102 ? -4.734 2.029 -9.267 1.00 96.62 102 SER A CA 1
ATOM 797 C C . SER A 1 102 ? -5.024 1.740 -7.793 1.00 96.62 102 SER A C 1
ATOM 799 O O . SER A 1 102 ? -5.445 2.647 -7.077 1.00 96.62 102 SER A O 1
ATOM 801 N N . LEU A 1 103 ? -4.800 0.511 -7.310 1.00 97.62 103 LEU A N 1
ATOM 802 C CA . LEU A 1 103 ? -4.963 0.184 -5.890 1.00 97.62 103 LEU A CA 1
ATOM 803 C C . LEU A 1 103 ? -3.989 0.997 -5.026 1.00 97.62 103 LEU A C 1
ATOM 805 O O . LEU A 1 103 ? -4.414 1.656 -4.083 1.00 97.62 103 LEU A O 1
ATOM 809 N N . TYR A 1 104 ? -2.713 1.029 -5.408 1.00 98.00 104 TYR A N 1
ATOM 810 C CA . TYR A 1 104 ? -1.656 1.764 -4.706 1.00 98.00 104 TYR A CA 1
ATOM 811 C C . TYR A 1 104 ? -1.950 3.267 -4.647 1.00 98.00 104 TYR A C 1
ATOM 813 O O . TYR A 1 104 ? -1.845 3.882 -3.588 1.00 98.00 104 TYR A O 1
ATOM 821 N N . LEU A 1 105 ? -2.390 3.853 -5.767 1.00 97.94 105 LEU A N 1
ATOM 822 C CA . LEU A 1 105 ? -2.779 5.266 -5.821 1.00 97.94 105 LEU A CA 1
ATOM 823 C C . LEU A 1 105 ? -4.008 5.566 -4.953 1.00 97.94 105 LEU A C 1
ATOM 825 O O . LEU A 1 105 ? -4.044 6.588 -4.270 1.00 97.94 105 LEU A O 1
ATOM 829 N N . ARG A 1 106 ? -5.013 4.680 -4.949 1.00 97.94 106 ARG A N 1
ATOM 830 C CA . ARG A 1 106 ? -6.190 4.828 -4.079 1.00 97.94 106 ARG A CA 1
ATOM 831 C C . ARG A 1 106 ? -5.799 4.803 -2.605 1.00 97.94 106 ARG A C 1
ATOM 833 O O . ARG A 1 106 ? -6.221 5.691 -1.874 1.00 97.94 106 ARG A O 1
ATOM 840 N N . LEU A 1 107 ? -4.974 3.839 -2.192 1.00 98.50 107 LEU A N 1
ATOM 841 C CA . LEU A 1 107 ? -4.490 3.726 -0.813 1.00 98.50 107 LEU A CA 1
ATOM 842 C C . LEU A 1 107 ? -3.737 4.990 -0.380 1.00 98.50 107 LEU A C 1
ATOM 844 O O . LEU A 1 107 ? -4.051 5.557 0.662 1.00 98.50 107 LEU A O 1
ATOM 848 N N . ALA A 1 108 ? -2.801 5.464 -1.207 1.00 98.12 108 ALA A N 1
ATOM 849 C CA . ALA A 1 108 ? -1.993 6.651 -0.928 1.00 98.12 108 ALA A CA 1
ATOM 850 C C . ALA A 1 108 ? -2.822 7.935 -0.742 1.00 98.12 108 ALA A C 1
ATOM 852 O O . ALA A 1 108 ? -2.422 8.827 0.006 1.00 98.12 108 ALA A O 1
ATOM 853 N N . ASN A 1 109 ? -3.991 8.025 -1.382 1.00 97.94 109 ASN A N 1
ATOM 854 C CA . ASN A 1 109 ? -4.889 9.175 -1.265 1.00 97.94 109 ASN A CA 1
ATOM 855 C C . ASN A 1 109 ? -5.714 9.191 0.037 1.00 97.94 109 ASN A C 1
ATOM 857 O O . ASN A 1 109 ? -6.374 10.191 0.331 1.00 97.94 109 ASN A O 1
ATOM 861 N N . ILE A 1 110 ? -5.688 8.121 0.836 1.00 98.44 110 ILE A N 1
ATOM 862 C CA . ILE A 1 110 ? -6.455 8.016 2.082 1.00 98.44 110 ILE A CA 1
ATOM 863 C C . ILE A 1 110 ? -5.561 8.402 3.260 1.00 98.44 110 ILE A C 1
ATOM 865 O O . ILE A 1 110 ? -4.713 7.630 3.703 1.00 98.44 110 ILE A O 1
ATOM 869 N N . LYS A 1 111 ? -5.793 9.593 3.822 1.00 98.12 111 LYS A N 1
ATOM 870 C CA . LYS A 1 111 ? -4.979 10.162 4.913 1.00 98.12 111 LYS A CA 1
ATOM 871 C C . LYS A 1 111 ? -4.877 9.251 6.143 1.00 98.12 111 LYS A C 1
ATOM 873 O O . LYS A 1 111 ? -3.844 9.226 6.797 1.00 98.12 111 LYS A O 1
ATOM 878 N N . GLN A 1 112 ? -5.923 8.487 6.459 1.00 98.00 112 GLN A N 1
ATOM 879 C CA . GLN A 1 112 ? -5.950 7.577 7.612 1.00 98.00 112 GLN A CA 1
ATOM 880 C C . GLN A 1 112 ? -4.973 6.397 7.469 1.00 98.00 112 GLN A C 1
ATOM 882 O O . GLN A 1 112 ? -4.496 5.865 8.474 1.00 98.00 112 GLN A O 1
ATOM 887 N N . LEU A 1 113 ? -4.668 6.002 6.228 1.00 98.31 113 LEU A N 1
ATOM 888 C CA . LEU A 1 113 ? -3.743 4.913 5.907 1.00 98.31 113 LEU A CA 1
ATOM 889 C C . LEU A 1 113 ? -2.296 5.400 5.764 1.00 98.31 113 LEU A C 1
ATOM 891 O O . LEU A 1 113 ? -1.420 4.629 5.382 1.00 98.31 113 LEU A O 1
ATOM 895 N N . GLN A 1 114 ? -2.038 6.687 5.984 1.00 98.12 114 GLN A N 1
ATOM 896 C CA . GLN A 1 114 ? -0.688 7.234 5.986 1.00 98.12 114 GLN A CA 1
ATOM 897 C C . GLN A 1 114 ? -0.060 7.075 7.386 1.00 98.12 114 GLN A C 1
ATOM 899 O O . GLN A 1 114 ? -0.785 7.118 8.393 1.00 98.12 114 GLN A O 1
ATOM 904 N N . PRO A 1 115 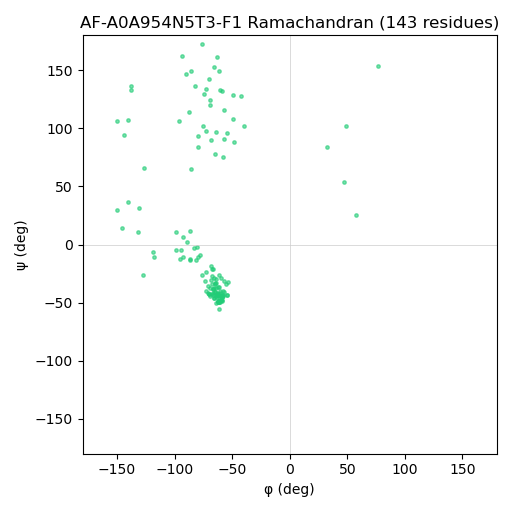? 1.277 6.916 7.467 1.00 97.81 115 PRO A N 1
ATOM 905 C CA . PRO A 1 115 ? 2.259 6.975 6.369 1.00 97.81 115 PRO A CA 1
ATOM 906 C C . PRO A 1 115 ? 2.409 5.689 5.534 1.00 97.81 115 PRO A C 1
ATOM 908 O O . PRO A 1 115 ? 2.995 5.731 4.455 1.00 97.81 115 PRO A O 1
ATOM 911 N N . GLU A 1 116 ? 1.871 4.560 5.988 1.00 97.75 116 GLU A N 1
ATOM 912 C CA . GLU A 1 116 ? 2.164 3.232 5.434 1.00 97.75 116 GLU A CA 1
ATOM 913 C C . GLU A 1 116 ? 1.756 3.086 3.958 1.00 97.75 116 GLU A C 1
ATOM 915 O O . GLU A 1 116 ? 2.454 2.470 3.154 1.00 97.75 116 GLU A O 1
ATOM 920 N N . SER A 1 117 ? 0.646 3.706 3.562 1.00 98.31 117 SER A N 1
ATOM 921 C CA . SER A 1 117 ? 0.163 3.674 2.173 1.00 98.31 117 SER A CA 1
ATOM 922 C C . SER A 1 117 ? 1.066 4.429 1.200 1.00 98.31 117 SER A C 1
ATOM 924 O O . SER A 1 117 ? 1.223 3.997 0.057 1.00 98.31 117 SER A O 1
ATOM 926 N N . LEU A 1 118 ? 1.687 5.526 1.647 1.00 98.44 118 LEU A N 1
ATOM 927 C CA . LEU A 1 118 ? 2.668 6.259 0.846 1.00 98.44 118 LEU A CA 1
ATOM 928 C C . LEU A 1 118 ? 3.950 5.448 0.695 1.00 98.44 118 LEU A C 1
ATOM 930 O O . LEU A 1 118 ? 4.458 5.333 -0.416 1.00 98.44 118 LEU A O 1
ATOM 934 N N . GLN A 1 119 ? 4.405 4.819 1.780 1.00 98.25 119 GLN A N 1
ATOM 935 C CA . GLN A 1 119 ? 5.568 3.937 1.747 1.00 98.25 119 GLN A CA 1
ATOM 936 C C . GLN A 1 119 ? 5.366 2.777 0.761 1.00 98.25 119 GLN A C 1
ATOM 938 O O . GLN A 1 119 ? 6.242 2.496 -0.052 1.00 98.25 119 GLN A O 1
ATOM 943 N N . LEU A 1 120 ? 4.197 2.126 0.777 1.00 98.06 120 LEU A N 1
ATOM 944 C CA . LEU A 1 120 ? 3.894 1.055 -0.176 1.00 98.06 120 LEU A CA 1
ATOM 945 C C . LEU A 1 120 ? 3.901 1.555 -1.631 1.00 98.06 120 LEU A C 1
ATOM 947 O O . LEU A 1 120 ? 4.411 0.868 -2.519 1.00 98.06 120 LEU A O 1
ATOM 951 N N . LEU A 1 121 ? 3.327 2.734 -1.891 1.00 98.19 121 LEU A N 1
ATOM 952 C CA . LEU A 1 121 ? 3.322 3.325 -3.228 1.00 98.19 121 LEU A CA 1
ATOM 953 C C . LEU A 1 121 ? 4.746 3.627 -3.718 1.00 98.19 121 LEU A C 1
ATOM 955 O O . LEU A 1 121 ? 5.056 3.327 -4.871 1.00 98.19 121 LEU A O 1
ATOM 959 N N . GLU A 1 122 ? 5.595 4.192 -2.860 1.00 97.94 122 GLU A N 1
ATOM 960 C CA . GLU A 1 122 ? 6.995 4.511 -3.161 1.00 97.94 122 GLU A CA 1
ATOM 961 C C . GLU A 1 122 ? 7.792 3.247 -3.494 1.00 97.94 122 GLU A C 1
ATOM 963 O O . GLU A 1 122 ? 8.282 3.122 -4.617 1.00 97.94 122 GLU A O 1
ATOM 968 N N . LEU A 1 123 ? 7.785 2.252 -2.600 1.00 97.25 123 LEU A N 1
ATOM 969 C CA . LEU A 1 123 ? 8.443 0.956 -2.811 1.00 97.25 123 LEU A CA 1
ATOM 970 C C . LEU A 1 123 ? 7.990 0.284 -4.116 1.00 97.25 123 LEU A C 1
ATOM 972 O O . LEU A 1 123 ? 8.795 -0.230 -4.893 1.00 97.25 123 LEU A O 1
ATOM 976 N N . SER A 1 124 ? 6.684 0.313 -4.393 1.00 96.69 124 SER A N 1
ATOM 977 C CA . SER A 1 124 ? 6.115 -0.257 -5.615 1.00 96.69 124 SER A CA 1
ATOM 978 C C . SER A 1 124 ? 6.549 0.497 -6.878 1.00 96.69 124 SER A C 1
ATOM 980 O O . SER A 1 124 ? 6.785 -0.123 -7.918 1.00 96.69 124 SER A O 1
ATOM 982 N N . ASN A 1 125 ? 6.641 1.828 -6.816 1.00 95.19 125 ASN A N 1
ATOM 983 C CA . ASN A 1 125 ? 7.083 2.652 -7.939 1.00 95.19 125 ASN A CA 1
ATOM 984 C C . ASN A 1 125 ? 8.575 2.459 -8.223 1.00 95.19 125 ASN A C 1
ATOM 986 O O . ASN A 1 125 ? 8.943 2.326 -9.388 1.00 95.19 125 ASN A O 1
ATOM 990 N N . GLU A 1 126 ? 9.414 2.401 -7.190 1.00 95.50 126 GLU A N 1
ATOM 991 C CA . GLU A 1 126 ? 10.851 2.152 -7.327 1.00 95.50 126 GLU A CA 1
ATOM 992 C C . GLU A 1 126 ? 11.127 0.784 -7.954 1.00 95.50 126 GLU A C 1
ATOM 994 O O . GLU A 1 126 ? 11.850 0.693 -8.949 1.00 95.50 126 GLU A O 1
ATOM 999 N N . ALA A 1 127 ? 10.489 -0.269 -7.434 1.00 93.81 127 ALA A N 1
ATOM 1000 C CA . ALA A 1 127 ? 10.604 -1.621 -7.972 1.00 93.81 127 ALA A CA 1
ATOM 1001 C C . ALA A 1 127 ? 10.171 -1.691 -9.447 1.00 93.81 127 ALA A C 1
ATOM 1003 O O . ALA A 1 127 ? 10.841 -2.294 -10.289 1.00 93.81 127 ALA A O 1
ATOM 1004 N N . PHE A 1 128 ? 9.063 -1.030 -9.791 1.00 90.44 128 PHE A N 1
ATOM 1005 C CA . PHE A 1 128 ? 8.584 -0.980 -11.169 1.00 90.44 128 PHE A CA 1
ATOM 1006 C C . PHE A 1 128 ? 9.527 -0.193 -12.090 1.00 90.44 128 PHE A C 1
ATOM 1008 O O . PHE A 1 128 ? 9.816 -0.653 -13.195 1.00 90.44 128 PHE A O 1
ATOM 1015 N N . ALA A 1 129 ? 10.030 0.964 -11.650 1.00 89.88 129 ALA A N 1
ATOM 1016 C CA . ALA A 1 129 ? 10.941 1.797 -12.434 1.00 89.88 129 ALA A CA 1
ATOM 1017 C C . ALA A 1 129 ? 12.236 1.050 -12.784 1.00 89.88 129 ALA A C 1
ATOM 1019 O O . ALA A 1 129 ? 12.679 1.096 -13.932 1.00 89.88 129 ALA A O 1
ATOM 1020 N N . LYS A 1 130 ? 12.795 0.300 -11.827 1.00 87.88 130 LYS A N 1
ATOM 1021 C CA . LYS A 1 130 ? 13.974 -0.546 -12.057 1.00 87.88 130 LYS A CA 1
ATOM 1022 C C . LYS A 1 130 ? 13.697 -1.648 -13.078 1.00 87.88 130 LYS A C 1
ATOM 1024 O O . LYS A 1 130 ? 14.496 -1.840 -13.987 1.00 87.88 130 LYS A O 1
ATOM 1029 N N . GLN A 1 131 ? 12.541 -2.313 -12.996 1.00 83.94 131 GLN A N 1
ATOM 1030 C CA . GLN A 1 131 ? 12.205 -3.384 -13.939 1.00 83.94 131 GLN A CA 1
ATOM 1031 C C . GLN A 1 131 ? 11.935 -2.873 -15.365 1.00 83.94 131 GLN A C 1
ATOM 1033 O O . GLN A 1 131 ? 12.302 -3.538 -16.329 1.00 83.94 131 GLN A O 1
ATOM 1038 N N . VAL A 1 132 ? 11.294 -1.711 -15.528 1.00 82.56 132 VAL A N 1
ATOM 1039 C CA . VAL A 1 132 ? 11.036 -1.131 -16.863 1.00 82.56 132 VAL A CA 1
ATOM 1040 C C . VAL A 1 132 ? 12.312 -0.576 -17.500 1.00 82.56 132 VAL A C 1
ATOM 1042 O O . VAL A 1 132 ? 12.389 -0.498 -18.721 1.00 82.56 132 VAL A O 1
ATOM 1045 N N . GLY A 1 133 ? 13.318 -0.217 -16.700 1.00 80.62 133 GLY A N 1
ATOM 1046 C CA . GLY A 1 133 ? 14.636 0.189 -17.190 1.00 80.62 133 GLY A CA 1
ATOM 1047 C C . GLY A 1 133 ? 15.559 -0.968 -17.588 1.00 80.62 133 GLY A C 1
ATOM 1048 O O . GLY A 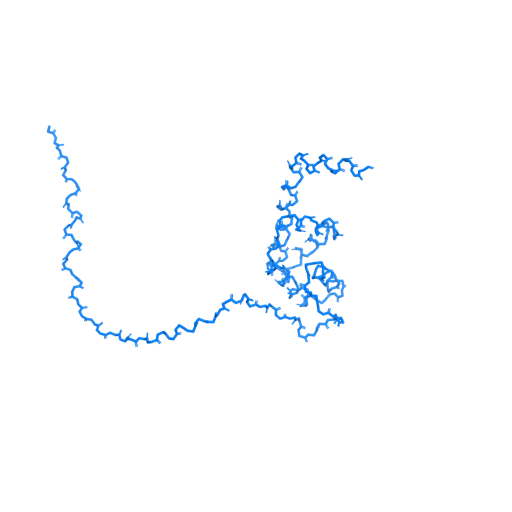1 133 ? 16.594 -0.706 -18.195 1.00 80.62 133 GLY A O 1
ATOM 1049 N N . ASP A 1 134 ? 15.212 -2.221 -17.268 1.00 80.69 134 ASP A N 1
ATOM 1050 C CA . ASP A 1 134 ? 16.048 -3.400 -17.522 1.00 80.69 134 ASP A CA 1
ATOM 1051 C C . ASP A 1 134 ? 15.801 -3.983 -18.934 1.00 80.69 134 ASP A C 1
ATOM 1053 O O . ASP A 1 134 ? 14.720 -4.524 -19.207 1.00 80.69 134 ASP A O 1
ATOM 1057 N N . PRO A 1 135 ? 16.798 -3.934 -19.844 1.00 78.81 135 PRO A N 1
ATOM 1058 C CA . PRO A 1 135 ? 16.670 -4.459 -21.201 1.00 78.81 135 PRO A CA 1
ATOM 1059 C C . PRO A 1 135 ? 16.287 -5.941 -21.283 1.00 78.81 135 PRO A C 1
ATOM 1061 O O . PRO A 1 135 ? 15.607 -6.326 -22.236 1.00 78.81 135 PRO A O 1
ATOM 1064 N N . GLU A 1 136 ? 16.695 -6.781 -20.325 1.00 82.75 136 GLU A N 1
ATOM 1065 C CA . GLU A 1 136 ? 16.333 -8.205 -20.338 1.00 82.75 136 GLU A CA 1
ATOM 1066 C C . GLU A 1 136 ? 14.866 -8.418 -19.977 1.00 82.75 136 GLU A C 1
ATOM 1068 O O . GLU A 1 136 ? 14.163 -9.198 -20.621 1.00 82.75 136 GLU A O 1
ATOM 1073 N N . GLN A 1 137 ? 14.366 -7.664 -19.001 1.00 74.94 137 GLN A N 1
ATOM 1074 C CA . GLN A 1 137 ? 12.960 -7.708 -18.603 1.00 74.94 137 GLN A CA 1
ATOM 1075 C C . GLN A 1 137 ? 12.047 -7.204 -19.727 1.00 74.94 137 GLN A C 1
ATOM 1077 O O . GLN A 1 137 ? 10.984 -7.780 -19.971 1.00 74.94 137 GLN A O 1
ATOM 1082 N N . ILE A 1 138 ? 12.484 -6.176 -20.464 1.00 78.94 138 ILE A N 1
ATOM 1083 C CA . ILE A 1 138 ? 11.793 -5.705 -21.671 1.00 78.94 138 ILE A CA 1
ATOM 1084 C C . ILE A 1 138 ? 11.764 -6.812 -22.733 1.00 78.94 138 ILE A C 1
ATOM 1086 O O . ILE A 1 138 ? 10.697 -7.112 -23.271 1.00 78.94 138 ILE A O 1
ATOM 1090 N N . ARG A 1 139 ? 12.909 -7.449 -23.023 1.00 81.69 139 ARG A N 1
ATOM 1091 C CA . ARG A 1 139 ? 13.002 -8.540 -24.011 1.00 81.69 139 ARG A CA 1
ATOM 1092 C C . ARG A 1 139 ? 12.096 -9.719 -23.666 1.00 81.69 139 ARG A C 1
ATOM 1094 O O . ARG A 1 139 ? 11.401 -10.221 -24.548 1.00 81.69 139 ARG A O 1
ATOM 1101 N N . MET A 1 140 ? 12.097 -10.144 -22.404 1.00 79.62 140 MET A N 1
ATOM 1102 C CA . MET A 1 140 ? 11.220 -11.210 -21.919 1.00 79.62 140 MET A CA 1
ATOM 1103 C C . MET A 1 140 ? 9.749 -10.847 -22.129 1.00 79.62 140 MET A C 1
ATOM 1105 O O . MET A 1 140 ? 9.010 -11.627 -22.719 1.00 79.62 140 MET A O 1
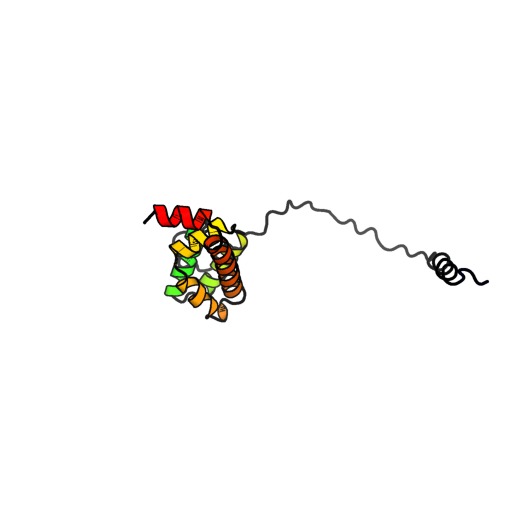ATOM 1109 N N . ARG A 1 141 ? 9.341 -9.628 -21.755 1.00 73.44 141 ARG A N 1
ATOM 1110 C CA . ARG A 1 141 ? 7.952 -9.178 -21.912 1.00 73.44 141 ARG A CA 1
ATOM 1111 C C . ARG A 1 141 ? 7.499 -9.083 -23.369 1.00 73.44 141 ARG A C 1
ATOM 1113 O O . ARG A 1 141 ? 6.361 -9.424 -23.652 1.00 73.44 141 ARG A O 1
ATOM 1120 N N . VAL A 1 142 ? 8.359 -8.653 -24.293 1.00 81.25 142 VAL A N 1
ATOM 1121 C CA . VAL A 1 142 ? 8.023 -8.614 -25.731 1.00 81.25 142 VAL A CA 1
ATOM 1122 C C . VAL A 1 142 ? 7.779 -10.018 -26.297 1.00 81.25 142 VAL A C 1
ATOM 1124 O O . VAL A 1 142 ? 6.990 -10.163 -27.220 1.00 81.25 142 VAL A O 1
ATOM 1127 N N . ARG A 1 143 ? 8.429 -11.052 -25.749 1.00 81.19 143 ARG A N 1
ATOM 1128 C CA . ARG A 1 143 ? 8.249 -12.447 -26.182 1.00 81.19 143 ARG A CA 1
ATOM 1129 C C . ARG A 1 143 ? 6.946 -13.078 -25.674 1.00 81.19 143 ARG A C 1
ATOM 1131 O O . ARG A 1 143 ? 6.477 -14.037 -26.273 1.00 81.19 143 ARG A O 1
ATOM 1138 N N . GLU A 1 144 ? 6.413 -12.591 -24.557 1.00 75.38 144 GLU A N 1
ATOM 1139 C CA . GLU A 1 144 ? 5.181 -13.098 -23.931 1.00 75.38 144 GLU A CA 1
ATOM 1140 C C . GLU A 1 144 ? 3.890 -12.522 -24.553 1.00 75.38 144 GLU A C 1
ATOM 1142 O O . GLU A 1 144 ? 2.798 -12.911 -24.136 1.00 75.38 144 GLU A O 1
ATOM 1147 N N . LEU A 1 145 ? 4.011 -11.600 -25.517 1.00 67.38 145 LEU A N 1
ATOM 1148 C CA . LEU A 1 145 ? 2.912 -11.009 -26.295 1.00 67.38 145 LEU A CA 1
ATOM 1149 C C . LEU A 1 145 ? 2.672 -11.777 -27.599 1.00 67.38 145 LEU A C 1
ATOM 1151 O O . LEU A 1 145 ? 1.485 -11.898 -27.975 1.00 67.38 145 LEU A O 1
#

pLDDT: mean 80.66, std 21.75, range [39.41, 98.5]

Mean predicted aligned error: 13.84 Å